Protein AF-A0AAQ4DHS6-F1 (afdb_monomer_lite)

Secondary structure (DSSP, 8-state):
-EEPPGGGTT--SPPPP-SS--EE---SS-GGG-SEEEEEETTTTEEEEEEEPPTT------EEEEEEE-SSS--EEEEEEEEETTEEEEET-B------

Structure (mmCIF, N/CA/C/O backbone):
data_AF-A0AAQ4DHS6-F1
#
_entry.id   AF-A0AAQ4DHS6-F1
#
loop_
_atom_site.group_PDB
_atom_site.id
_atom_site.type_symbol
_atom_site.label_atom_id
_atom_site.label_alt_id
_atom_site.label_comp_id
_atom_site.label_asym_id
_atom_site.label_entity_id
_atom_site.label_seq_id
_atom_site.pdbx_PDB_ins_code
_atom_site.Cartn_x
_atom_site.Cartn_y
_atom_site.Cartn_z
_atom_site.occupancy
_atom_site.B_iso_or_equiv
_atom_site.auth_seq_id
_atom_site.auth_comp_id
_atom_site.auth_asym_id
_atom_site.auth_atom_id
_atom_site.pdbx_PDB_model_num
ATOM 1 N N . MET A 1 1 ? -11.406 14.509 0.988 1.00 40.28 1 MET A N 1
ATOM 2 C CA . MET A 1 1 ? -10.378 13.478 1.248 1.00 40.28 1 MET A CA 1
ATOM 3 C C . MET A 1 1 ? -10.031 13.493 2.737 1.00 40.28 1 MET A C 1
ATOM 5 O O . MET A 1 1 ? -9.354 14.413 3.179 1.00 40.28 1 MET A O 1
ATOM 9 N N . LEU A 1 2 ? -10.556 12.558 3.543 1.00 38.47 2 LEU A N 1
ATOM 10 C CA . LEU A 1 2 ? -10.239 12.501 4.976 1.00 38.47 2 LEU A CA 1
ATOM 11 C C . LEU A 1 2 ? -9.026 11.585 5.187 1.00 38.47 2 LEU A C 1
ATOM 13 O O . LEU A 1 2 ? -9.161 10.366 5.300 1.00 38.47 2 LEU A O 1
ATOM 17 N N . ARG A 1 3 ? -7.830 12.178 5.229 1.00 45.25 3 ARG A N 1
ATOM 18 C CA . ARG A 1 3 ? -6.653 11.517 5.804 1.00 45.25 3 ARG A CA 1
ATOM 19 C C . ARG A 1 3 ? -6.806 11.555 7.315 1.00 45.25 3 ARG A C 1
ATOM 21 O O . ARG A 1 3 ? -6.871 12.643 7.884 1.00 45.25 3 ARG A O 1
ATOM 28 N N . LEU A 1 4 ? -6.880 10.395 7.964 1.00 53.03 4 LEU A N 1
ATOM 29 C CA . LEU A 1 4 ? -6.849 10.372 9.423 1.00 53.03 4 LEU A CA 1
ATOM 30 C C . LEU A 1 4 ? -5.472 10.883 9.882 1.00 53.03 4 LEU A C 1
ATOM 32 O O . LEU A 1 4 ? -4.458 10.283 9.510 1.00 53.03 4 LEU A O 1
ATOM 36 N N . PRO A 1 5 ? -5.399 11.990 10.644 1.00 46.50 5 PRO A N 1
ATOM 37 C CA . PRO A 1 5 ? -4.130 12.470 11.169 1.00 46.50 5 PRO A CA 1
ATOM 38 C C . PRO A 1 5 ? -3.521 11.417 12.099 1.00 46.50 5 PRO A C 1
ATOM 40 O O . PRO A 1 5 ? -4.240 10.693 12.790 1.00 46.50 5 PRO A O 1
ATOM 43 N N . ALA A 1 6 ? -2.188 11.359 12.159 1.00 51.84 6 ALA A N 1
ATOM 44 C CA . ALA A 1 6 ? -1.458 10.448 13.047 1.00 51.84 6 ALA A CA 1
ATOM 45 C C . ALA A 1 6 ? -1.913 10.550 14.520 1.00 51.84 6 ALA A C 1
ATOM 47 O O . ALA A 1 6 ? -1.867 9.560 15.245 1.00 51.84 6 ALA A O 1
ATOM 48 N N . ALA A 1 7 ? -2.447 11.712 14.917 1.00 45.25 7 ALA A N 1
ATOM 49 C CA . ALA A 1 7 ? -3.047 11.993 16.222 1.00 45.25 7 ALA A CA 1
ATOM 50 C C . ALA A 1 7 ? -4.295 11.152 16.570 1.00 45.25 7 ALA A C 1
ATOM 52 O O . ALA A 1 7 ? -4.712 11.133 17.724 1.00 45.25 7 ALA A O 1
ATOM 53 N N . LEU A 1 8 ? -4.906 10.445 15.610 1.00 50.03 8 LEU A N 1
ATOM 54 C CA . LEU A 1 8 ? -6.012 9.516 15.879 1.00 50.03 8 LEU A CA 1
ATOM 55 C C . LEU A 1 8 ? -5.546 8.104 16.258 1.00 50.03 8 LEU A C 1
ATOM 57 O O . LEU A 1 8 ? -6.375 7.272 16.630 1.00 50.03 8 LEU A O 1
ATOM 61 N N . ARG A 1 9 ? -4.234 7.824 16.240 1.00 54.09 9 ARG A N 1
ATOM 62 C CA . ARG A 1 9 ? -3.686 6.611 16.862 1.00 54.09 9 ARG A CA 1
ATOM 63 C C . ARG A 1 9 ? -3.977 6.672 18.366 1.00 54.09 9 ARG A C 1
ATOM 65 O O . ARG A 1 9 ? -3.259 7.331 19.102 1.00 54.09 9 ARG A O 1
ATOM 72 N N . ARG A 1 10 ? -5.031 5.970 18.805 1.00 57.25 10 ARG A N 1
ATOM 73 C CA . ARG A 1 10 ? -5.542 5.950 20.194 1.00 57.25 10 ARG A CA 1
ATOM 74 C C . ARG A 1 10 ? -6.200 7.255 20.669 1.00 57.25 10 ARG A C 1
ATOM 76 O O . ARG A 1 10 ? -6.185 7.541 21.861 1.00 57.25 10 ARG A O 1
ATOM 83 N N . SER A 1 11 ? -6.811 8.035 19.777 1.00 59.84 11 SER A N 1
ATOM 84 C CA . SER A 1 11 ? -7.624 9.171 20.230 1.00 59.84 11 SER A CA 1
ATOM 85 C C . SER A 1 11 ? -8.923 8.690 20.879 1.00 59.84 11 SER A C 1
ATOM 87 O O . SER A 1 11 ? -9.630 7.852 20.322 1.00 59.84 11 SER A O 1
ATOM 89 N N . THR A 1 12 ? -9.244 9.240 22.048 1.00 59.75 12 THR A N 1
ATOM 90 C CA . THR A 1 12 ? -10.531 9.064 22.743 1.00 59.75 12 THR A CA 1
ATOM 91 C C . THR A 1 12 ? -11.588 10.060 22.269 1.00 59.75 12 THR A C 1
ATOM 93 O O . THR A 1 12 ? -12.711 10.064 22.774 1.00 59.75 12 THR A O 1
ATOM 96 N N . LYS A 1 13 ? -11.246 10.922 21.303 1.00 66.50 13 LYS A N 1
ATOM 97 C CA . LYS A 1 13 ? -12.169 11.920 20.780 1.00 66.50 13 LYS A CA 1
ATOM 98 C C . LYS A 1 13 ? -13.310 11.215 20.057 1.00 66.50 13 LYS A C 1
ATOM 100 O O . LYS A 1 13 ? -13.080 10.399 19.164 1.00 66.50 13 LYS A O 1
ATOM 105 N N . ILE A 1 14 ? -14.536 11.557 20.442 1.00 68.81 14 ILE A N 1
ATOM 106 C CA . ILE A 1 14 ? -15.741 11.029 19.808 1.00 68.81 14 ILE A CA 1
ATOM 107 C C . ILE A 1 14 ? -15.692 11.388 18.323 1.00 68.81 14 ILE A C 1
ATOM 109 O O . ILE A 1 14 ? -15.553 12.555 17.944 1.00 68.81 14 ILE A O 1
ATOM 113 N N . LEU A 1 15 ? -15.771 10.358 17.484 1.00 72.31 15 LEU A N 1
ATOM 114 C CA . LEU A 1 15 ? -15.888 10.533 16.048 1.00 72.31 15 LEU A CA 1
ATOM 115 C C . LEU A 1 15 ? -17.243 11.180 15.745 1.00 72.31 15 LEU A C 1
ATOM 117 O O . LEU A 1 15 ? -18.276 10.741 16.247 1.00 72.31 15 LEU A O 1
ATOM 121 N N . LYS A 1 16 ? -17.243 12.229 14.919 1.00 79.50 16 LYS A N 1
ATOM 122 C CA . LYS A 1 16 ? -18.487 12.822 14.412 1.00 79.50 16 LYS A CA 1
ATOM 123 C C . LYS A 1 16 ? -19.150 11.893 13.393 1.00 79.50 16 LYS A C 1
ATOM 125 O O . LYS A 1 16 ? -18.495 11.023 12.826 1.00 79.50 16 LYS A O 1
ATOM 130 N N . ALA A 1 17 ? -20.433 12.114 13.113 1.00 82.94 17 ALA A N 1
ATOM 131 C CA . ALA A 1 17 ? -21.126 11.377 12.062 1.00 82.94 17 ALA A CA 1
ATOM 132 C C . ALA A 1 17 ? -20.474 11.624 10.687 1.00 82.94 17 ALA A C 1
ATOM 134 O O . ALA A 1 17 ? -20.222 12.769 10.301 1.00 82.94 17 ALA A O 1
ATOM 135 N N . TYR A 1 18 ? -20.237 10.546 9.937 1.00 83.88 18 TYR A N 1
ATOM 136 C CA . TYR A 1 18 ? -19.728 10.588 8.567 1.00 83.88 18 TYR A CA 1
ATOM 137 C C . TYR A 1 18 ? -20.834 10.151 7.605 1.00 83.88 18 TYR A C 1
ATOM 139 O O . TYR A 1 18 ? -21.356 9.047 7.717 1.00 83.88 18 TYR A O 1
ATOM 147 N N . ARG A 1 19 ? -21.193 11.010 6.645 1.00 88.56 19 ARG A N 1
ATOM 148 C CA . ARG A 1 19 ? -22.167 10.699 5.585 1.00 88.56 19 ARG A CA 1
ATOM 149 C C . ARG A 1 19 ? -21.453 10.707 4.239 1.00 88.56 19 ARG A C 1
ATOM 151 O O . ARG A 1 19 ? -20.873 11.729 3.886 1.00 88.56 19 ARG A O 1
ATOM 158 N N . LYS A 1 20 ? -21.469 9.574 3.522 1.00 88.62 20 LYS A N 1
ATOM 159 C CA . LYS A 1 20 ? -20.793 9.386 2.217 1.00 88.62 20 LYS A CA 1
ATOM 160 C C . LYS A 1 20 ? -19.322 9.853 2.204 1.00 88.62 20 LYS A C 1
ATOM 162 O O . LYS A 1 20 ? -18.816 10.325 1.191 1.00 88.62 20 LYS A O 1
ATOM 167 N N . ALA A 1 21 ? -18.635 9.769 3.344 1.00 83.50 21 ALA A N 1
ATOM 168 C CA . ALA A 1 21 ? -17.265 10.247 3.466 1.00 83.50 21 ALA A CA 1
ATOM 169 C C . ALA A 1 21 ? -16.271 9.172 3.016 1.00 83.50 21 ALA A C 1
ATOM 171 O O . ALA A 1 21 ? -16.409 8.004 3.370 1.00 83.50 21 ALA A O 1
ATOM 172 N N . GLN A 1 22 ? -15.223 9.584 2.305 1.00 80.62 22 GLN A N 1
ATOM 173 C CA . GLN A 1 22 ? -14.094 8.716 1.984 1.00 80.62 22 GLN A CA 1
ATOM 174 C C . GLN A 1 22 ? -13.043 8.789 3.099 1.00 80.62 22 GLN A C 1
ATOM 176 O O . GLN A 1 22 ? -12.555 9.878 3.424 1.00 80.62 22 GLN A O 1
ATOM 181 N N . VAL A 1 23 ? -12.671 7.633 3.648 1.00 80.56 23 VAL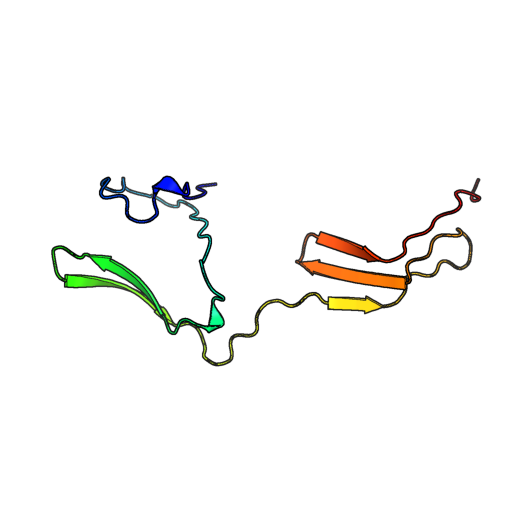 A N 1
ATOM 182 C CA . VAL A 1 23 ? -11.680 7.504 4.726 1.00 80.56 23 VAL A CA 1
ATOM 183 C C . VAL A 1 23 ? -10.432 6.823 4.183 1.00 80.56 23 VAL A C 1
ATOM 185 O O . VAL A 1 23 ? -10.515 5.761 3.575 1.00 80.56 23 VAL A O 1
ATOM 188 N N . HIS A 1 24 ? -9.270 7.443 4.387 1.00 79.44 24 HIS A N 1
ATOM 189 C CA . HIS A 1 24 ? -7.977 6.874 4.004 1.00 79.44 24 HIS A CA 1
ATOM 190 C C . HIS A 1 24 ? -7.236 6.434 5.265 1.00 79.44 24 HIS A C 1
ATOM 192 O O . HIS A 1 24 ? -6.927 7.261 6.130 1.00 79.44 24 HIS A O 1
ATOM 198 N N . LEU A 1 25 ? -6.955 5.134 5.368 1.00 82.00 25 LEU A N 1
ATOM 199 C CA . LEU A 1 25 ? -6.241 4.531 6.491 1.00 82.00 25 LEU A CA 1
ATOM 200 C C . LEU A 1 25 ? -4.802 4.216 6.093 1.00 82.00 25 LEU A C 1
ATOM 202 O O . LEU A 1 25 ? -4.553 3.644 5.035 1.00 82.00 25 LEU A O 1
ATOM 206 N N . ARG A 1 26 ? -3.850 4.545 6.969 1.00 82.06 26 ARG A N 1
ATOM 207 C CA . ARG A 1 26 ? -2.466 4.085 6.841 1.00 82.06 26 ARG A CA 1
ATOM 208 C C . ARG A 1 26 ? -2.243 2.929 7.804 1.00 82.06 26 ARG A C 1
ATOM 210 O O . ARG A 1 26 ? -2.232 3.129 9.020 1.00 82.06 26 ARG A O 1
ATOM 217 N N . LEU A 1 27 ? -2.076 1.736 7.252 1.00 84.81 27 LEU A N 1
ATOM 218 C CA . LEU A 1 27 ? -1.851 0.530 8.037 1.00 84.81 27 LEU A CA 1
ATOM 219 C C . LEU A 1 27 ? -0.420 0.517 8.601 1.00 84.81 27 LEU A C 1
ATOM 221 O O . LEU A 1 27 ? 0.501 0.995 7.934 1.00 84.81 27 LEU A O 1
ATOM 225 N N . PRO A 1 28 ? -0.212 0.012 9.830 1.00 83.31 28 PRO A N 1
ATOM 226 C CA . PRO A 1 28 ? 1.124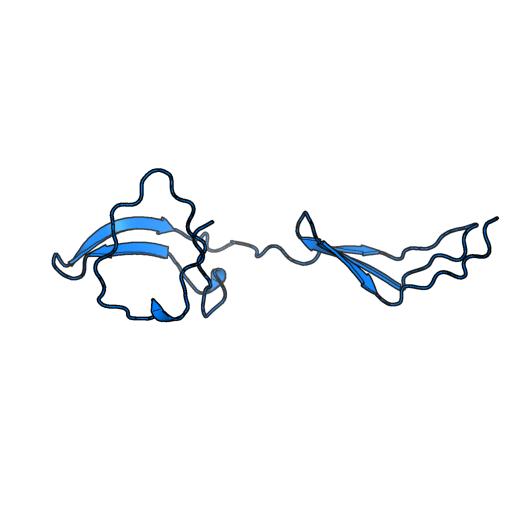 -0.132 10.404 1.00 83.31 28 PRO A CA 1
ATOM 227 C C . PRO A 1 28 ? 1.879 -1.361 9.868 1.00 83.31 28 PRO A C 1
ATOM 229 O O . PRO A 1 28 ? 3.095 -1.416 10.011 1.00 83.31 28 PRO A O 1
ATOM 232 N N . LYS A 1 29 ? 1.165 -2.326 9.276 1.00 86.69 29 LYS A N 1
ATOM 233 C CA . LYS A 1 29 ? 1.672 -3.576 8.691 1.00 86.69 29 LYS A CA 1
ATOM 234 C C . LYS A 1 29 ? 0.988 -3.852 7.347 1.00 86.69 29 LYS A C 1
ATOM 236 O O . LYS A 1 29 ? 0.065 -3.116 6.979 1.00 86.69 29 LYS A O 1
ATOM 241 N N . LYS A 1 30 ? 1.421 -4.881 6.609 1.00 86.19 30 LYS A N 1
ATOM 242 C CA . LYS A 1 30 ? 0.799 -5.250 5.323 1.00 86.19 30 LYS A CA 1
ATOM 243 C C . LYS A 1 30 ? -0.637 -5.736 5.544 1.00 86.19 30 LYS A C 1
ATOM 245 O O . LYS A 1 30 ? -0.914 -6.400 6.537 1.00 86.19 30 LYS A O 1
ATOM 250 N N . ILE A 1 31 ? -1.549 -5.430 4.611 1.00 87.56 31 ILE A N 1
ATOM 251 C CA . ILE A 1 31 ? -2.960 -5.857 4.716 1.00 87.56 31 ILE A CA 1
ATOM 252 C C . ILE A 1 31 ? -3.098 -7.388 4.803 1.00 87.56 31 ILE A C 1
ATOM 254 O O . ILE A 1 31 ? -3.960 -7.875 5.519 1.00 87.56 31 ILE A O 1
ATOM 258 N N . THR A 1 32 ? -2.190 -8.133 4.166 1.00 88.62 32 THR A N 1
ATOM 259 C CA . THR A 1 32 ? -2.130 -9.605 4.165 1.00 88.62 32 THR A CA 1
ATOM 260 C C . THR A 1 32 ? -1.813 -10.223 5.531 1.00 88.62 32 THR A C 1
ATOM 262 O O . THR A 1 32 ? -1.959 -11.424 5.707 1.00 88.62 32 THR A O 1
ATOM 265 N N . GLU A 1 33 ? -1.360 -9.433 6.509 1.00 90.56 33 GLU A N 1
ATOM 266 C CA . GLU A 1 33 ? -1.121 -9.905 7.883 1.00 90.56 33 GLU A CA 1
ATOM 267 C C . GLU A 1 33 ? -2.392 -9.882 8.750 1.00 90.56 33 GLU A C 1
ATOM 269 O O . GLU A 1 33 ? -2.360 -10.273 9.918 1.00 90.56 33 GLU A O 1
ATOM 274 N N . TYR A 1 34 ? -3.514 -9.408 8.205 1.00 91.19 34 TYR A N 1
ATOM 275 C CA . TYR A 1 34 ? -4.795 -9.323 8.896 1.00 91.19 34 TYR A CA 1
ATOM 276 C C . TYR A 1 34 ? -5.806 -10.281 8.261 1.00 91.19 34 TYR A C 1
ATOM 278 O O . TYR A 1 34 ? -5.814 -10.475 7.052 1.00 91.19 34 TYR A O 1
ATOM 286 N N . ARG A 1 35 ? -6.700 -10.844 9.082 1.00 91.75 35 ARG A N 1
ATOM 287 C CA . ARG A 1 35 ? -7.817 -11.685 8.606 1.00 91.75 35 ARG A CA 1
ATOM 288 C C . ARG A 1 35 ? -9.073 -10.876 8.292 1.00 91.75 35 ARG A C 1
ATOM 290 O O . ARG A 1 35 ? -9.810 -11.195 7.368 1.00 91.75 35 ARG A O 1
ATOM 297 N N . THR A 1 36 ? -9.308 -9.820 9.066 1.00 91.25 36 THR A N 1
ATOM 298 C CA . THR A 1 36 ? -10.555 -9.056 9.024 1.00 91.25 36 THR A CA 1
ATOM 299 C C . THR A 1 36 ? -10.273 -7.595 9.352 1.00 91.25 36 THR A C 1
ATOM 301 O O . THR A 1 36 ? -9.427 -7.290 10.197 1.00 91.25 36 THR A O 1
ATOM 304 N N . PHE A 1 37 ? -11.009 -6.687 8.719 1.00 90.75 37 PHE A N 1
ATOM 305 C CA . PHE A 1 37 ? -11.114 -5.289 9.122 1.00 90.75 37 PHE A CA 1
ATOM 306 C C . PHE A 1 37 ? -12.544 -5.010 9.581 1.00 90.75 37 PHE A C 1
ATOM 308 O O . PHE A 1 37 ? -13.488 -5.338 8.869 1.00 90.75 37 PHE A O 1
ATOM 315 N N . GLY A 1 38 ? -12.715 -4.393 10.750 1.00 90.31 38 GLY A N 1
ATOM 316 C CA . GLY A 1 38 ? -14.040 -4.146 11.310 1.00 90.31 38 GLY A CA 1
ATOM 317 C C . GLY A 1 38 ? -14.130 -2.878 12.145 1.00 90.31 38 GLY A C 1
ATOM 318 O O . GLY A 1 38 ? -13.129 -2.334 12.621 1.00 90.31 38 GLY A O 1
ATOM 319 N N . ILE A 1 39 ? -15.362 -2.406 12.314 1.00 88.88 39 ILE A N 1
ATOM 320 C CA . ILE A 1 39 ? -15.720 -1.309 13.208 1.00 88.88 39 ILE A CA 1
ATOM 321 C C . ILE A 1 39 ? -16.303 -1.926 14.473 1.00 88.88 39 ILE A C 1
ATOM 323 O O . ILE A 1 39 ? -17.328 -2.602 14.437 1.00 88.88 39 ILE A O 1
ATOM 327 N N . TYR A 1 40 ? -15.644 -1.677 15.600 1.00 85.06 40 TYR A N 1
ATOM 328 C CA . TYR A 1 40 ? -16.011 -2.255 16.886 1.00 85.06 40 TYR A CA 1
ATOM 329 C C . TYR A 1 40 ? -16.353 -1.170 17.903 1.00 85.06 40 TYR A C 1
ATOM 331 O O . TYR A 1 40 ? -15.605 -0.202 18.080 1.00 85.06 40 TYR A O 1
ATOM 339 N N . CYS A 1 41 ? -17.461 -1.354 18.618 1.00 83.19 41 CYS A N 1
ATOM 340 C CA . CYS A 1 41 ? -17.837 -0.498 19.729 1.00 83.19 41 CYS A CA 1
ATOM 341 C C . CYS A 1 41 ? -17.361 -1.100 21.051 1.00 83.19 41 CYS A C 1
ATOM 343 O O . CYS A 1 41 ? -17.951 -2.047 21.566 1.00 83.19 41 CYS A O 1
ATOM 345 N N . LYS A 1 42 ? -16.333 -0.493 21.658 1.00 82.69 42 LYS A N 1
ATOM 346 C CA . LYS A 1 42 ? -15.790 -0.952 22.948 1.00 82.69 42 LYS A CA 1
ATOM 347 C C . LYS A 1 42 ? -16.802 -0.907 24.094 1.00 82.69 42 LYS A C 1
ATOM 349 O O . LYS A 1 42 ? -16.764 -1.775 24.953 1.00 82.69 42 LYS A O 1
ATOM 354 N N . LYS A 1 43 ? -17.690 0.096 24.113 1.00 84.00 43 LYS A N 1
ATOM 355 C CA . LYS A 1 43 ? -18.648 0.302 25.212 1.00 84.00 43 LYS A CA 1
ATOM 356 C C . LYS A 1 43 ? -19.670 -0.831 25.312 1.00 84.00 43 LYS A C 1
ATOM 358 O O . LYS A 1 43 ? -19.970 -1.275 26.408 1.00 84.00 43 LYS A O 1
ATOM 363 N N . PHE A 1 44 ? -20.188 -1.273 24.170 1.00 87.75 44 PHE A N 1
ATOM 364 C CA . PHE A 1 44 ? -21.203 -2.327 24.085 1.00 87.75 44 PHE A CA 1
ATOM 365 C C . PHE A 1 44 ? -20.615 -3.686 23.699 1.00 87.75 44 PHE A C 1
ATOM 367 O O . PHE A 1 44 ? -21.355 -4.628 23.457 1.00 87.75 44 PHE A O 1
ATOM 374 N N . GLN A 1 45 ? -19.287 -3.762 23.598 1.00 90.56 45 GLN A N 1
ATOM 375 C CA . GLN A 1 45 ? -18.533 -4.940 23.186 1.00 90.56 45 GLN A CA 1
ATOM 376 C C . GLN A 1 45 ? -19.023 -5.602 21.884 1.00 90.56 45 GLN A C 1
ATOM 378 O O . GLN A 1 45 ? -18.889 -6.809 21.707 1.00 90.56 45 GLN A O 1
ATOM 383 N N . SER A 1 46 ? -19.553 -4.809 20.950 1.00 90.19 46 SER A N 1
ATOM 384 C CA . SER A 1 46 ? -20.222 -5.313 19.748 1.00 90.19 46 SER A CA 1
ATOM 385 C C . SER A 1 46 ? -19.513 -4.883 18.472 1.00 90.19 46 SER A C 1
ATOM 387 O O . SER A 1 46 ? -19.013 -3.759 18.354 1.00 90.19 46 SER A O 1
ATOM 389 N N . GLU A 1 47 ? -19.534 -5.770 17.483 1.00 88.56 47 GLU A N 1
ATOM 390 C CA . GLU A 1 47 ? -19.095 -5.493 16.122 1.00 88.56 47 GLU A CA 1
ATOM 391 C C . GLU A 1 47 ? -20.222 -4.812 15.341 1.00 88.56 47 GLU A C 1
ATOM 393 O O . GLU A 1 47 ? -21.355 -5.281 15.330 1.00 88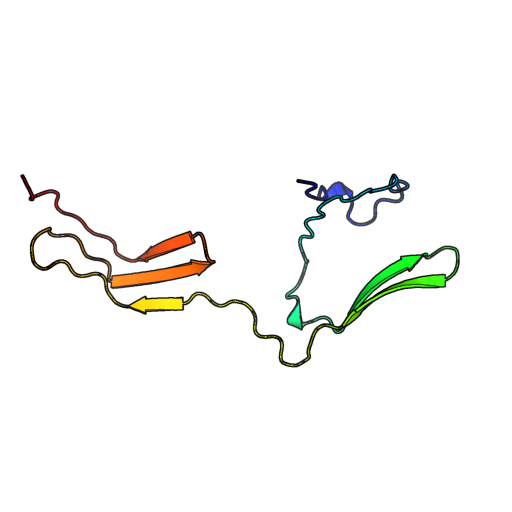.56 47 GLU A O 1
ATOM 398 N N . PHE A 1 48 ? -19.933 -3.660 14.738 1.00 90.50 48 PHE A N 1
ATOM 399 C CA . PHE A 1 48 ? -20.907 -2.887 13.956 1.00 90.50 48 PHE A CA 1
ATOM 400 C C . PHE A 1 48 ? -20.825 -3.193 12.459 1.00 90.50 48 PHE A C 1
ATOM 402 O O . PHE A 1 48 ? -21.685 -2.768 11.692 1.00 90.50 48 PHE A O 1
ATOM 409 N N . GLY A 1 49 ? -19.788 -3.911 12.039 1.00 88.81 49 GLY A N 1
ATOM 410 C CA . GLY A 1 49 ? -19.602 -4.345 10.665 1.00 88.81 49 GLY A CA 1
ATOM 411 C C . GLY A 1 49 ? -18.146 -4.670 10.380 1.00 88.81 49 GLY A C 1
ATOM 412 O O . GLY A 1 49 ? -17.241 -4.086 10.983 1.00 88.81 49 GLY A O 1
ATOM 413 N N . ASN A 1 50 ? -17.931 -5.592 9.446 1.00 93.12 50 ASN A N 1
ATOM 414 C CA . ASN A 1 50 ? -16.606 -6.039 9.054 1.00 93.12 50 ASN A CA 1
ATOM 415 C C . ASN A 1 50 ? -16.527 -6.455 7.586 1.00 93.12 50 ASN A C 1
ATOM 417 O O . ASN A 1 50 ? -17.528 -6.555 6.880 1.00 93.12 50 ASN A O 1
ATOM 421 N N . VAL A 1 51 ? -15.294 -6.656 7.145 1.00 93.25 51 VAL A N 1
ATOM 422 C CA . VAL A 1 51 ? -14.913 -7.192 5.844 1.00 93.25 51 VAL A CA 1
ATOM 423 C C . VAL A 1 51 ? -13.783 -8.184 6.084 1.00 93.25 51 VAL A C 1
ATOM 425 O O . VAL A 1 51 ? -12.810 -7.876 6.782 1.00 93.25 51 VAL A O 1
ATOM 428 N N . GLN A 1 52 ? -13.915 -9.371 5.500 1.00 94.31 52 GLN A N 1
ATOM 429 C CA . GLN A 1 52 ? -12.861 -10.378 5.507 1.00 94.31 52 GLN A CA 1
ATOM 430 C C . GLN A 1 52 ? -11.832 -10.070 4.422 1.00 94.31 52 GLN A C 1
ATOM 432 O O . GLN A 1 52 ? -12.177 -9.649 3.318 1.00 94.31 52 GLN A O 1
ATOM 437 N N . ILE A 1 53 ? -10.564 -10.280 4.753 1.00 92.44 53 ILE A N 1
ATOM 438 C CA . ILE A 1 53 ? -9.451 -10.172 3.815 1.00 92.44 53 ILE A CA 1
ATOM 439 C C . ILE A 1 53 ? -9.207 -11.585 3.273 1.00 92.44 53 ILE A C 1
ATOM 441 O O . ILE A 1 53 ? -8.941 -12.483 4.077 1.00 92.44 53 ILE A O 1
ATOM 445 N N . PRO A 1 54 ? -9.320 -11.811 1.950 1.00 92.25 54 PRO A N 1
ATOM 446 C CA . PRO A 1 54 ? -9.078 -13.126 1.363 1.00 92.25 54 PRO A CA 1
ATOM 447 C C . PRO A 1 54 ? -7.678 -13.644 1.709 1.00 92.25 54 PRO A C 1
ATOM 449 O O . PRO A 1 54 ? -6.709 -12.882 1.708 1.00 92.25 54 PRO A O 1
ATOM 452 N N . ALA A 1 55 ? -7.564 -14.939 2.009 1.00 87.81 55 ALA A N 1
ATOM 453 C CA . ALA A 1 55 ? -6.289 -15.551 2.396 1.00 87.81 55 ALA A CA 1
ATOM 454 C C . ALA A 1 55 ? -5.254 -15.534 1.255 1.00 87.81 55 ALA A C 1
ATOM 456 O O . ALA A 1 55 ? -4.051 -15.506 1.499 1.00 87.81 55 ALA A O 1
ATOM 457 N N . ASP A 1 56 ? -5.738 -15.518 0.020 1.00 89.25 56 ASP A N 1
ATOM 458 C CA . ASP A 1 56 ? -5.002 -15.449 -1.237 1.00 89.25 56 ASP A CA 1
ATOM 459 C C . ASP A 1 56 ? -4.916 -14.019 -1.794 1.00 89.25 56 ASP A C 1
ATOM 461 O O . ASP A 1 56 ? -4.592 -13.819 -2.964 1.00 89.25 56 ASP A O 1
ATOM 465 N N . PHE A 1 57 ? -5.189 -13.000 -0.972 1.00 88.19 57 PHE A N 1
ATOM 466 C CA . PHE A 1 57 ? -5.104 -11.615 -1.415 1.00 88.19 57 PHE A CA 1
ATOM 467 C C . PHE A 1 57 ? -3.672 -11.257 -1.836 1.00 88.19 57 PHE A C 1
ATOM 469 O O . PHE A 1 57 ? -2.765 -11.116 -1.010 1.00 88.19 57 PHE A O 1
ATOM 476 N N . VAL A 1 58 ? -3.480 -11.051 -3.137 1.00 83.06 58 VAL A N 1
ATOM 477 C CA . VAL A 1 58 ? -2.208 -10.605 -3.703 1.00 83.06 58 VAL A CA 1
ATOM 478 C C . VAL A 1 58 ? -2.147 -9.083 -3.644 1.00 83.06 58 VAL A C 1
ATOM 480 O O . VAL A 1 58 ? -3.011 -8.378 -4.165 1.00 83.06 58 VAL A O 1
ATOM 483 N N . LEU A 1 59 ? -1.104 -8.559 -2.998 1.00 82.62 59 LEU A N 1
ATOM 484 C CA . LEU A 1 59 ? -0.836 -7.125 -3.008 1.00 82.62 59 LEU A CA 1
ATOM 485 C C . LEU A 1 59 ? -0.595 -6.653 -4.448 1.00 82.62 59 LEU A C 1
ATOM 487 O O . LEU A 1 59 ? 0.123 -7.337 -5.178 1.00 82.62 59 LEU A O 1
ATOM 491 N N . PRO A 1 60 ? -1.105 -5.474 -4.848 1.00 77.69 60 PRO A N 1
ATOM 492 C CA . PRO A 1 60 ? -0.690 -4.869 -6.103 1.00 77.69 60 PRO A CA 1
ATOM 493 C C . PRO A 1 60 ? 0.829 -4.690 -6.059 1.00 77.69 60 PRO A C 1
ATOM 495 O O . PRO A 1 60 ? 1.365 -3.984 -5.200 1.00 77.69 60 PRO A O 1
ATOM 498 N N . THR A 1 61 ? 1.511 -5.420 -6.932 1.00 83.12 61 THR A N 1
ATOM 499 C CA . THR A 1 61 ? 2.961 -5.384 -7.083 1.00 83.12 61 THR A CA 1
ATOM 500 C C . THR A 1 61 ? 3.321 -4.427 -8.202 1.00 83.12 61 THR A C 1
ATOM 502 O O . THR A 1 61 ? 2.518 -4.160 -9.097 1.00 83.12 61 THR A O 1
ATOM 505 N N . GLU A 1 62 ? 4.530 -3.877 -8.125 1.00 86.94 62 GLU A N 1
ATOM 506 C CA . GLU A 1 62 ? 5.063 -3.107 -9.236 1.00 86.94 62 GLU A CA 1
ATOM 507 C C . GLU A 1 62 ? 5.232 -4.043 -10.442 1.00 86.94 62 GLU A C 1
ATOM 509 O O . GLU A 1 62 ? 5.748 -5.153 -10.303 1.00 86.94 62 GLU A O 1
ATOM 514 N N . GLN A 1 63 ? 4.767 -3.614 -11.612 1.00 87.94 63 GLN A N 1
ATOM 515 C CA . GLN A 1 63 ? 4.851 -4.399 -12.840 1.00 87.94 63 GLN A CA 1
ATOM 516 C C . GLN A 1 63 ? 5.949 -3.830 -13.729 1.00 87.94 63 GLN A C 1
ATOM 518 O O . GLN A 1 63 ? 5.900 -2.659 -14.105 1.00 87.94 63 GLN A O 1
ATOM 523 N N . SER A 1 64 ? 6.938 -4.655 -14.068 1.00 89.94 64 SER A N 1
ATOM 524 C CA . SER A 1 64 ? 7.938 -4.283 -15.068 1.00 89.94 64 SER A CA 1
ATOM 525 C C . SER A 1 64 ? 7.304 -4.329 -16.457 1.00 89.94 64 SER A C 1
ATOM 527 O O . SER A 1 64 ? 6.661 -5.312 -16.823 1.00 89.94 64 SER A O 1
ATOM 529 N N . LEU A 1 65 ? 7.478 -3.256 -17.219 1.00 90.62 65 LEU A N 1
ATOM 530 C CA . LEU A 1 65 ? 7.095 -3.143 -18.627 1.00 90.62 65 LEU A CA 1
ATOM 531 C C . LEU A 1 65 ? 8.286 -3.430 -19.557 1.00 90.62 65 LEU A C 1
ATOM 533 O O . LEU A 1 65 ? 8.147 -3.361 -20.776 1.00 90.62 65 LEU A O 1
ATOM 537 N N . GLY A 1 66 ? 9.448 -3.766 -18.988 1.00 92.00 66 GLY A N 1
ATOM 538 C CA . GLY A 1 66 ? 10.678 -4.031 -19.722 1.00 92.00 66 GLY A CA 1
ATOM 539 C C . GLY A 1 66 ? 11.503 -2.775 -20.003 1.00 92.00 66 GLY A C 1
ATOM 540 O O . GLY A 1 66 ? 11.356 -1.741 -19.348 1.00 92.00 66 GLY A O 1
ATOM 541 N N . LYS A 1 67 ? 12.421 -2.896 -20.963 1.00 93.62 67 LYS A N 1
ATOM 542 C CA . LYS A 1 67 ? 13.353 -1.834 -21.352 1.00 93.62 67 LYS A CA 1
ATOM 543 C C . LYS A 1 67 ? 12.654 -0.805 -22.242 1.00 93.62 67 LYS A C 1
ATOM 545 O O . LYS A 1 67 ? 11.952 -1.180 -23.180 1.00 93.62 67 LYS A O 1
ATOM 550 N N . LEU A 1 68 ? 12.908 0.481 -22.009 1.00 89.88 68 LEU A N 1
ATOM 551 C CA . LEU A 1 68 ? 12.599 1.521 -22.990 1.00 89.88 68 LEU A CA 1
ATOM 552 C C . LEU A 1 68 ? 13.810 1.680 -23.915 1.00 89.88 68 LEU A C 1
ATOM 554 O O . LEU A 1 68 ? 14.906 1.998 -23.455 1.00 89.88 68 LEU A O 1
ATOM 558 N N . SER A 1 69 ? 13.618 1.504 -25.217 1.00 87.81 69 SER A N 1
ATOM 559 C CA . SER A 1 69 ? 14.622 1.853 -26.223 1.00 87.81 69 SER A CA 1
ATOM 560 C C . SER A 1 69 ? 13.944 2.518 -27.406 1.00 87.81 69 SER A C 1
ATOM 562 O O . SER A 1 69 ? 13.016 1.952 -27.985 1.00 87.81 69 SER A O 1
ATOM 564 N N . SER A 1 70 ? 14.405 3.713 -27.761 1.00 81.12 70 SER A N 1
ATOM 565 C CA . SER A 1 70 ? 13.992 4.385 -28.989 1.00 81.12 70 SER A CA 1
ATOM 566 C C . SER A 1 70 ? 14.970 4.082 -30.121 1.00 81.12 70 SER A C 1
ATOM 568 O O . SER A 1 70 ? 16.179 4.015 -29.913 1.00 81.12 70 SER A O 1
ATOM 570 N N . ASN A 1 71 ? 14.439 3.925 -31.333 1.00 71.62 71 ASN A N 1
ATOM 571 C CA . ASN A 1 71 ? 15.254 3.696 -32.528 1.00 71.62 71 ASN A CA 1
ATOM 572 C C . ASN A 1 71 ? 15.828 4.999 -33.115 1.00 71.62 71 ASN A C 1
ATOM 574 O O . ASN A 1 71 ? 16.741 4.940 -33.931 1.00 71.62 71 ASN A O 1
ATOM 578 N N . HIS A 1 72 ? 15.291 6.166 -32.731 1.00 69.75 72 HIS A N 1
ATOM 579 C CA . HIS A 1 72 ? 15.560 7.438 -33.419 1.00 69.75 72 HIS A CA 1
ATOM 580 C C . HIS A 1 72 ? 15.776 8.653 -32.507 1.00 69.75 72 HIS A C 1
ATOM 582 O O . HIS A 1 72 ? 16.179 9.696 -33.004 1.00 69.75 72 HIS A O 1
ATOM 588 N N . SER A 1 73 ? 15.496 8.563 -31.206 1.00 67.69 73 SER A N 1
ATOM 589 C CA . SER A 1 73 ? 15.360 9.745 -30.343 1.00 67.69 73 SER A CA 1
ATOM 590 C C . SER A 1 73 ? 16.255 9.713 -29.104 1.00 67.69 73 SER A C 1
ATOM 592 O O . SER A 1 73 ? 16.000 10.455 -28.165 1.00 67.69 73 SER A O 1
ATOM 594 N N . GLY A 1 74 ? 17.26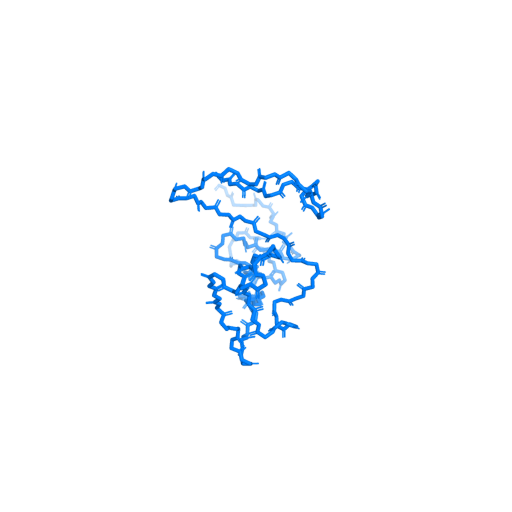9 8.839 -29.055 1.00 81.25 74 GLY A N 1
ATOM 595 C CA . GLY A 1 74 ? 18.246 8.765 -27.954 1.00 81.25 74 GLY A CA 1
ATOM 596 C C . GLY A 1 74 ? 17.662 8.468 -26.563 1.00 81.25 74 GLY A C 1
ATOM 597 O O . GLY A 1 74 ? 18.397 8.344 -25.585 1.00 81.25 74 GLY A O 1
ATOM 598 N N . ALA A 1 75 ? 16.337 8.328 -26.458 1.00 88.62 75 ALA A N 1
ATOM 599 C CA . ALA A 1 75 ? 15.619 8.011 -25.241 1.00 88.62 75 ALA A CA 1
ATOM 600 C C . ALA A 1 75 ? 15.773 6.522 -24.930 1.00 88.62 75 ALA A C 1
ATOM 602 O O . ALA A 1 75 ? 15.414 5.664 -25.749 1.00 88.62 75 ALA A O 1
ATOM 603 N N . MET A 1 76 ? 16.265 6.219 -23.735 1.00 91.06 76 MET A N 1
ATOM 604 C CA . MET A 1 76 ? 16.365 4.866 -23.206 1.00 91.06 76 MET A CA 1
ATOM 605 C C . MET A 1 76 ? 16.085 4.834 -21.705 1.00 91.06 76 MET A C 1
ATOM 607 O O . MET A 1 76 ? 16.258 5.830 -21.012 1.00 91.06 76 MET A O 1
ATOM 611 N N . ALA A 1 77 ? 15.653 3.682 -21.206 1.00 94.38 77 ALA A N 1
ATOM 612 C CA . ALA A 1 77 ? 15.608 3.350 -19.786 1.00 94.38 77 ALA A CA 1
ATOM 613 C C . ALA A 1 77 ? 15.900 1.859 -19.639 1.00 94.38 77 ALA A C 1
ATOM 615 O O . ALA A 1 77 ? 15.343 1.056 -20.390 1.00 94.38 77 ALA A O 1
ATOM 616 N N . ASP A 1 78 ? 16.720 1.491 -18.660 1.00 93.75 78 ASP A N 1
ATOM 617 C CA . ASP A 1 78 ? 17.046 0.093 -18.370 1.00 93.75 78 ASP A CA 1
ATOM 618 C C . ASP A 1 78 ? 15.803 -0.702 -17.958 1.00 93.75 78 ASP A C 1
ATOM 620 O O . ASP A 1 78 ? 15.645 -1.862 -18.336 1.00 93.75 78 ASP A O 1
ATOM 624 N N . GLU A 1 79 ? 14.892 -0.060 -17.221 1.00 94.69 79 GLU A N 1
ATOM 625 C CA . GLU A 1 79 ? 13.634 -0.667 -16.799 1.00 94.69 79 GLU A CA 1
ATOM 626 C C . GLU A 1 79 ? 12.531 0.382 -16.621 1.00 94.69 79 GLU A C 1
ATOM 628 O O . GLU A 1 79 ? 12.698 1.371 -15.902 1.00 94.69 79 GLU A O 1
ATOM 633 N N . VAL A 1 80 ? 11.370 0.134 -17.224 1.00 93.50 80 VAL A N 1
ATOM 634 C CA . VAL A 1 80 ? 10.137 0.880 -16.967 1.00 93.50 80 VAL A CA 1
ATOM 635 C C . VAL A 1 80 ? 9.267 0.068 -16.018 1.00 93.50 80 VAL A C 1
ATOM 637 O O . VAL A 1 80 ? 8.884 -1.056 -16.319 1.00 93.50 80 VAL A O 1
ATOM 640 N N . VAL A 1 81 ? 8.930 0.638 -14.867 1.00 94.12 81 VAL A N 1
ATOM 641 C CA . VAL A 1 81 ? 8.166 -0.020 -13.806 1.00 94.12 81 VAL A CA 1
ATOM 642 C C . VAL A 1 81 ? 6.876 0.746 -13.543 1.00 94.12 81 VAL A C 1
ATOM 644 O O . VAL A 1 81 ? 6.896 1.906 -13.130 1.00 94.12 81 VAL A O 1
ATOM 647 N N . LEU A 1 82 ? 5.733 0.093 -13.729 1.00 91.06 82 LEU A N 1
ATOM 648 C CA . LEU A 1 82 ? 4.442 0.608 -13.297 1.00 91.06 82 LEU A CA 1
ATOM 649 C C . LEU A 1 82 ? 4.260 0.317 -11.807 1.00 91.06 82 LEU A C 1
ATOM 651 O O . LEU A 1 82 ? 4.012 -0.815 -11.396 1.00 91.06 82 LEU A O 1
ATOM 655 N N . ARG A 1 83 ? 4.379 1.355 -10.980 1.00 87.12 83 ARG A N 1
ATOM 656 C CA . ARG A 1 83 ? 4.255 1.240 -9.523 1.00 87.12 83 ARG A CA 1
ATOM 657 C C . ARG A 1 83 ? 2.803 1.117 -9.069 1.00 87.12 83 ARG A C 1
ATOM 659 O O . ARG A 1 83 ? 2.511 0.467 -8.070 1.00 87.12 83 ARG A O 1
ATOM 666 N N . ASN A 1 84 ? 1.905 1.805 -9.767 1.00 83.12 84 ASN A N 1
ATOM 667 C CA . ASN A 1 84 ? 0.451 1.699 -9.651 1.00 83.12 84 ASN A CA 1
ATOM 668 C C . ASN A 1 84 ? -0.201 2.329 -10.894 1.00 83.12 84 ASN A C 1
ATOM 670 O O . ASN A 1 84 ? 0.499 2.847 -11.759 1.00 83.12 84 ASN A O 1
ATOM 674 N N . SER A 1 85 ? -1.536 2.352 -10.959 1.00 80.31 85 SER A N 1
ATOM 675 C CA . SER A 1 85 ? -2.298 2.854 -12.115 1.00 80.31 85 SER A CA 1
ATOM 676 C C . SER A 1 85 ? -2.034 4.316 -12.508 1.00 80.31 85 SER A C 1
ATOM 678 O O . SER A 1 85 ? -2.506 4.740 -13.556 1.00 80.31 85 SER A O 1
ATOM 680 N N . GLY A 1 86 ? -1.338 5.104 -11.683 1.00 82.88 86 GLY A N 1
ATOM 681 C CA . GLY A 1 86 ? -1.023 6.507 -11.961 1.00 82.88 86 GLY A CA 1
ATOM 682 C C . GLY A 1 86 ? 0.446 6.884 -11.770 1.00 82.88 86 GLY A C 1
ATOM 683 O O . GLY A 1 86 ? 0.766 8.067 -11.844 1.00 82.88 86 GLY A O 1
ATOM 684 N N . ILE A 1 87 ? 1.336 5.927 -11.485 1.00 88.38 87 ILE A N 1
ATOM 685 C CA . ILE A 1 87 ? 2.763 6.197 -11.260 1.00 88.38 87 ILE A CA 1
ATOM 686 C C . ILE A 1 87 ? 3.606 5.193 -12.044 1.00 88.38 87 ILE A C 1
ATOM 688 O O . ILE A 1 87 ? 3.586 3.996 -11.751 1.00 88.38 87 ILE A O 1
ATOM 692 N N . MET A 1 88 ? 4.401 5.713 -12.979 1.00 92.62 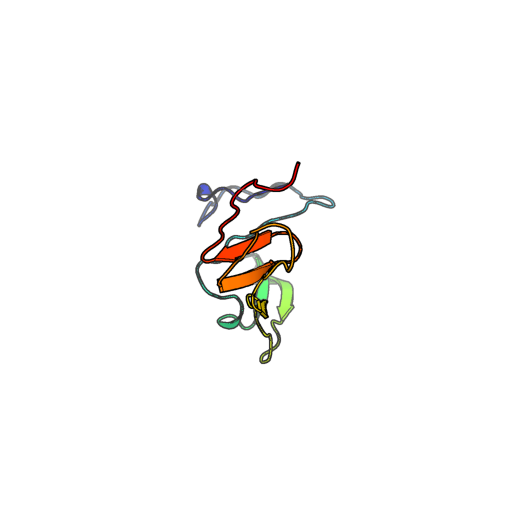88 MET A N 1
ATOM 693 C CA . MET A 1 88 ? 5.412 4.983 -13.742 1.00 92.62 88 MET A CA 1
ATOM 694 C C . MET A 1 88 ? 6.809 5.474 -13.347 1.00 92.62 88 MET A C 1
ATOM 696 O O . MET A 1 88 ? 7.028 6.673 -13.185 1.00 92.62 88 MET A O 1
ATOM 700 N N . LEU A 1 89 ? 7.742 4.545 -13.170 1.00 93.50 89 LEU A N 1
ATOM 701 C CA . LEU A 1 89 ? 9.141 4.798 -12.842 1.00 93.50 89 LEU A CA 1
ATOM 702 C C . LEU A 1 89 ? 10.015 4.336 -14.005 1.00 93.50 89 LEU A C 1
ATOM 704 O O . LEU A 1 89 ? 9.894 3.198 -14.440 1.00 93.50 89 LEU A O 1
ATOM 708 N N . LEU A 1 90 ? 10.913 5.194 -14.481 1.00 95.06 90 LEU A N 1
ATOM 709 C CA . LEU A 1 90 ? 11.911 4.842 -15.487 1.00 95.06 90 LEU A CA 1
ATOM 710 C C . LEU A 1 90 ? 13.273 4.796 -14.790 1.00 95.06 90 LEU A C 1
ATOM 712 O O . LEU A 1 90 ? 13.768 5.821 -14.320 1.00 95.06 90 LEU A O 1
ATOM 716 N N . LYS A 1 91 ? 13.858 3.606 -14.666 1.00 94.50 91 LYS A N 1
ATOM 717 C CA . LYS A 1 91 ? 15.181 3.401 -14.064 1.00 94.50 91 LYS A CA 1
ATOM 718 C C . LYS A 1 91 ? 16.253 3.513 -15.141 1.00 94.50 91 LYS A C 1
ATOM 720 O O . LYS A 1 91 ? 16.075 2.986 -16.235 1.00 94.50 91 LYS A O 1
ATOM 725 N N . GLY A 1 92 ? 17.349 4.202 -14.826 1.00 93.00 92 GLY A N 1
ATOM 726 C CA . GLY A 1 92 ? 18.432 4.422 -15.790 1.00 93.00 92 GLY A CA 1
ATOM 727 C C . GLY A 1 92 ? 17.987 5.232 -17.009 1.00 93.00 92 GLY A C 1
ATOM 728 O O . GLY A 1 92 ? 18.461 4.991 -18.113 1.00 93.00 92 GLY A O 1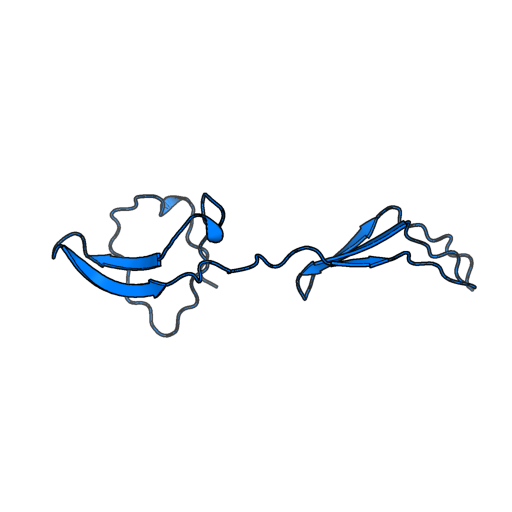
ATOM 729 N N . PHE A 1 93 ? 17.022 6.142 -16.837 1.00 94.31 93 PHE A N 1
ATOM 730 C CA . PHE A 1 93 ? 16.523 6.938 -17.952 1.00 94.31 93 PHE A CA 1
ATOM 731 C C . PHE A 1 93 ? 17.601 7.889 -18.482 1.00 94.31 93 PHE A C 1
ATOM 733 O O . PHE A 1 93 ? 18.230 8.620 -17.714 1.00 94.31 93 PHE A O 1
ATOM 740 N N . HIS A 1 94 ? 17.764 7.908 -19.798 1.00 89.31 94 HIS A N 1
ATOM 741 C CA . HIS A 1 94 ? 18.649 8.798 -20.532 1.00 89.31 94 HIS A CA 1
ATOM 742 C C . HIS A 1 94 ? 17.924 9.312 -21.775 1.00 89.31 94 HIS A C 1
ATOM 744 O O . HIS A 1 94 ? 17.166 8.576 -22.403 1.00 89.31 94 HIS A O 1
ATOM 750 N N . TYR A 1 95 ? 18.156 10.574 -22.118 1.00 89.81 95 TYR A N 1
ATOM 751 C CA . TYR A 1 95 ? 17.656 11.218 -23.328 1.00 89.81 95 TYR A CA 1
ATOM 752 C C . TYR A 1 95 ? 18.662 12.289 -23.742 1.00 89.81 95 TYR A C 1
ATOM 754 O O . TYR A 1 95 ? 19.075 13.092 -22.904 1.00 89.81 95 TYR A O 1
ATOM 762 N N . ASP A 1 96 ? 19.062 12.286 -25.009 1.00 87.38 96 ASP A N 1
ATOM 763 C CA . ASP A 1 96 ? 20.145 13.125 -25.533 1.00 87.38 96 ASP A CA 1
ATOM 764 C C . ASP A 1 96 ? 19.659 14.406 -26.229 1.00 87.38 96 ASP A C 1
ATOM 766 O O . ASP A 1 96 ? 20.474 15.253 -26.585 1.00 87.38 96 ASP A O 1
ATOM 770 N N . ALA A 1 97 ? 18.341 14.565 -26.392 1.00 81.12 97 ALA A N 1
ATOM 771 C CA . ALA A 1 97 ? 17.709 15.721 -27.024 1.00 81.12 97 ALA A CA 1
ATOM 772 C C . ALA A 1 97 ? 18.217 16.044 -28.443 1.00 81.12 97 ALA A C 1
ATOM 774 O O . ALA A 1 97 ? 18.131 17.189 -28.879 1.00 81.12 97 ALA A O 1
ATOM 775 N N . GLN A 1 98 ? 18.710 15.047 -29.182 1.00 78.62 98 GLN A N 1
ATOM 776 C CA . GLN A 1 98 ? 19.265 15.247 -30.528 1.00 78.62 98 GLN A CA 1
ATOM 777 C C . GLN A 1 98 ? 18.205 15.256 -31.647 1.00 78.62 98 GLN A C 1
ATOM 779 O O . GLN A 1 98 ? 18.551 15.366 -32.822 1.00 78.62 98 GLN A O 1
ATOM 784 N N . CYS A 1 99 ? 16.915 15.149 -31.304 1.00 64.62 99 CYS A N 1
ATOM 785 C CA . CYS A 1 99 ? 15.821 15.250 -32.270 1.00 64.62 99 CYS A CA 1
ATOM 786 C C . CYS A 1 99 ? 15.457 16.737 -32.507 1.00 64.62 99 CYS A C 1
ATOM 788 O O . CYS A 1 99 ? 15.166 17.416 -31.519 1.00 64.62 99 CYS A O 1
ATOM 790 N N . PRO A 1 100 ? 15.489 17.242 -33.759 1.00 62.78 100 PRO A N 1
ATOM 791 C CA . PRO A 1 100 ? 15.197 18.641 -34.102 1.00 62.78 100 PRO A CA 1
ATOM 792 C C . PRO A 1 100 ? 13.725 19.041 -33.936 1.00 62.78 100 PRO A C 1
ATOM 794 O O . PRO A 1 100 ? 12.848 18.144 -33.963 1.00 62.78 100 PRO A O 1
#

Organism: Amblyomma americanum (NCBI:txid6943)

InterPro domains:
  IPR019545 DM13 domain [PF10517] (12-53)
  IPR052126 Spindle_Organization_and_Thrombomodulin [PTHR24036] (10-99)

Radius of gyration: 22.2 Å; chains: 1; bounding box: 42×34×59 Å

pLDDT: mean 81.71, std 13.71, range [38.47, 95.06]

Foldseek 3Di:
DDEPPPVVPPDPDDDDDDDPDDYDDDDPDDPLVDQKDFDADPVVRDTPDIDGDDNPDDDDAWDWPAWDDDPPWQWTARIWIRRDPPDIDGHRTDTDRPDD

Sequence (100 aa):
MLRLPAALRRSTKILKAYRKAQVHLRLPKKITEYRTFGIYCKKFQSEFGNVQIPADFVLPTEQSLGKLSSNHSGAMADEVVLRNSGIMLLKGFHYDAQCP